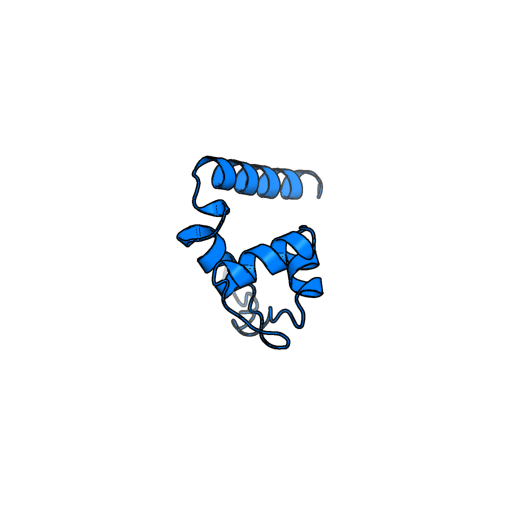Protein AF-A0A0J1B938-F1 (afdb_monomer)

Solvent-accessible surface area (backbone atoms only — not comparable to full-atom values): 5161 Å² total; per-residue (Å²): 135,89,81,84,83,86,72,82,77,75,62,94,74,80,55,67,28,51,38,61,63,46,46,11,60,75,68,75,48,54,50,70,55,45,53,53,38,48,79,73,66,45,64,58,48,82,69,51,25,41,55,66,57,37,53,55,40,29,52,72,75,36,82,41,48,44,72,72,47,48,54,55,52,53,51,56,56,54,53,64,67,64,78,78,115

Organism: Rhodopirellula islandica (NCBI:txid595434)

Nearest PDB structures (foldseek):
  4igl-assembly2_C  TM=4.865E-01  e=1.691E+00  Yersinia entomophaga
  8rea-assembly1_M  TM=3.133E-01  e=4.545E-01  Klebsiella oxytoca
  4igl-assembly1_A  TM=4.413E-01  e=1.942E+00  Yersinia entomophaga
  8red-assembly1_M  TM=4.438E-01  e=1.282E+00  Klebsiella oxytoca
  5kis-assembly1_A  TM=4.851E-01  e=3.151E+00  Yersinia entomophaga

Foldseek 3Di:
DDDDDPPPPPDQPPAFQQALVSVCVVVVHDSVVSVVCVVQPQDADHGGDGPVSNVVCCCPPNPVVDPVNVVVVVVVVVVVVVVVD

pLDDT: mean 74.27, std 17.32, range [43.22, 93.12]

Mean predicted aligned error: 12.08 Å

Radius of gyration: 15.91 Å; Cα contacts (8 Å, |Δi|>4): 69; chains: 1; bounding box: 28×38×48 Å

Structure (mmCIF, N/CA/C/O backbone):
data_AF-A0A0J1B938-F1
#
_entry.id   AF-A0A0J1B938-F1
#
loop_
_atom_site.group_PDB
_atom_site.id
_atom_site.type_symbol
_atom_site.label_atom_id
_atom_site.label_alt_id
_atom_site.label_comp_id
_atom_site.label_asym_id
_atom_site.label_entity_id
_atom_site.label_seq_id
_atom_site.pdbx_PDB_ins_code
_atom_site.Cartn_x
_atom_site.Cartn_y
_atom_site.Cartn_z
_atom_site.occupancy
_atom_site.B_iso_or_equiv
_atom_site.auth_seq_id
_atom_site.auth_comp_id
_atom_site.auth_asym_id
_atom_site.auth_atom_id
_atom_site.pdbx_PDB_model_num
ATOM 1 N N . MET A 1 1 ? -5.832 25.541 -39.172 1.00 50.06 1 MET A N 1
ATOM 2 C CA . MET A 1 1 ? -6.554 24.323 -38.733 1.00 50.06 1 MET A CA 1
ATOM 3 C C . MET A 1 1 ? -5.648 23.113 -38.939 1.00 50.06 1 MET A C 1
ATOM 5 O O . MET A 1 1 ? -4.892 23.148 -39.897 1.00 50.06 1 MET A O 1
ATOM 9 N N . ALA A 1 2 ? -5.793 22.083 -38.088 1.00 47.06 2 ALA A N 1
ATOM 10 C CA . ALA A 1 2 ? -5.066 20.793 -38.042 1.00 47.06 2 ALA A CA 1
ATOM 11 C C . ALA A 1 2 ? -3.662 20.838 -37.391 1.00 47.06 2 ALA A C 1
ATOM 13 O O . ALA A 1 2 ? -2.875 21.705 -37.725 1.00 47.06 2 ALA A O 1
ATOM 14 N N . ARG A 1 3 ? -3.265 19.954 -36.461 1.00 47.56 3 ARG A N 1
ATOM 15 C CA . ARG A 1 3 ? -3.918 18.802 -35.813 1.00 47.56 3 ARG A CA 1
ATOM 16 C C . ARG A 1 3 ? -3.254 18.554 -34.446 1.00 47.56 3 ARG A C 1
ATOM 18 O O . ARG A 1 3 ? -2.044 18.642 -34.301 1.00 47.56 3 ARG A O 1
ATOM 25 N N . LYS A 1 4 ? -4.114 18.244 -33.478 1.00 49.84 4 LYS A N 1
ATOM 26 C CA . LYS A 1 4 ? -3.857 17.654 -32.161 1.00 49.84 4 LYS A CA 1
ATOM 27 C C . LYS A 1 4 ? -3.003 16.375 -32.235 1.00 49.84 4 LYS A C 1
ATOM 29 O O . LYS A 1 4 ? -3.137 15.625 -33.195 1.00 49.84 4 LYS A O 1
ATOM 34 N N . GLN A 1 5 ? -2.370 16.090 -3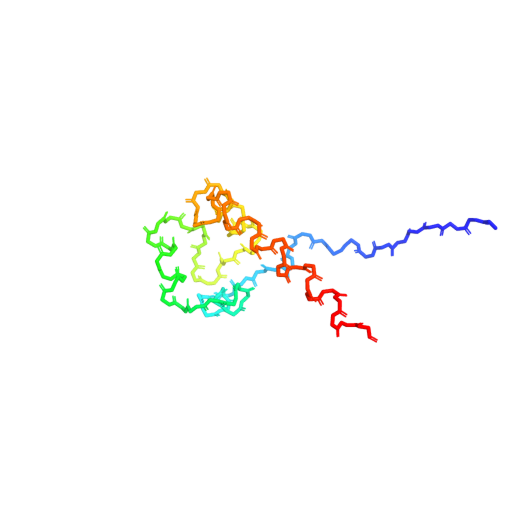1.093 1.00 51.72 5 GLN A N 1
ATOM 35 C CA . GLN A 1 5 ? -1.961 14.774 -30.582 1.00 51.72 5 GLN A CA 1
ATOM 36 C C . GLN A 1 5 ? -0.713 14.149 -31.206 1.00 51.72 5 GLN A C 1
ATOM 38 O O . GLN A 1 5 ? -0.801 13.429 -32.189 1.00 51.72 5 GLN A O 1
ATOM 43 N N . GLN A 1 6 ? 0.405 14.311 -30.506 1.00 47.66 6 GLN A N 1
ATOM 44 C CA . GLN A 1 6 ? 1.208 13.180 -30.042 1.00 47.66 6 GLN A CA 1
ATOM 45 C C . GLN A 1 6 ? 1.59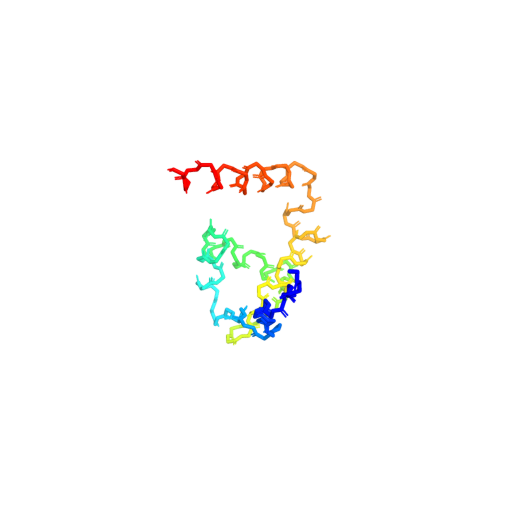3 13.500 -28.599 1.00 47.66 6 GLN A 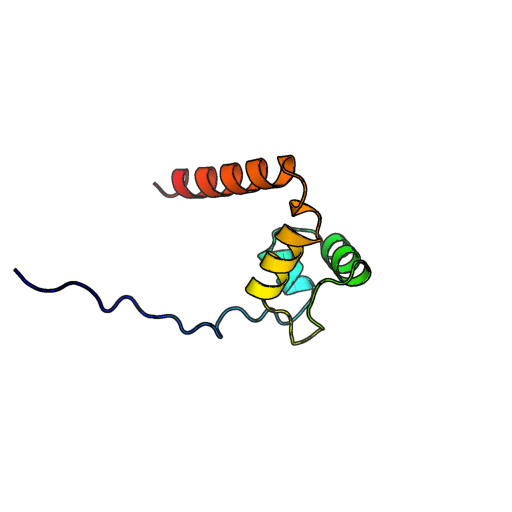C 1
ATOM 47 O O . GLN A 1 6 ? 2.651 14.022 -28.283 1.00 47.66 6 GLN A O 1
ATOM 52 N N . GLN A 1 7 ? 0.585 13.329 -27.750 1.00 43.22 7 GLN A N 1
ATOM 53 C CA . GLN A 1 7 ? 0.734 13.206 -26.316 1.00 43.22 7 GLN A CA 1
ATOM 54 C C . GLN A 1 7 ? 1.558 11.933 -26.139 1.00 43.22 7 GLN A C 1
ATOM 56 O O . GLN A 1 7 ? 1.103 10.879 -26.584 1.00 43.22 7 GLN A O 1
ATOM 61 N N . ASP A 1 8 ? 2.783 12.070 -25.633 1.00 47.62 8 ASP A N 1
ATOM 62 C CA . ASP A 1 8 ? 3.638 10.971 -25.197 1.00 47.62 8 ASP A CA 1
ATOM 63 C C . ASP A 1 8 ? 2.773 9.928 -24.493 1.00 47.62 8 ASP A C 1
ATOM 65 O O . ASP A 1 8 ? 2.313 10.113 -23.363 1.00 47.62 8 ASP A O 1
ATOM 69 N N . VAL A 1 9 ? 2.496 8.846 -25.212 1.00 46.09 9 VAL A N 1
ATOM 70 C CA . VAL A 1 9 ? 1.985 7.617 -24.635 1.00 46.09 9 VAL A CA 1
ATOM 71 C C . VAL A 1 9 ? 3.180 7.068 -23.871 1.00 46.09 9 VAL A C 1
ATOM 73 O O . VAL A 1 9 ? 3.956 6.290 -24.416 1.00 46.09 9 VAL A O 1
ATOM 76 N N . GLN A 1 10 ? 3.375 7.565 -22.643 1.00 45.06 10 GLN A N 1
ATOM 77 C CA . GLN A 1 10 ? 4.163 6.890 -21.620 1.00 45.06 10 GLN A CA 1
ATOM 78 C C . GLN A 1 10 ? 3.554 5.504 -21.489 1.00 45.06 10 GLN A C 1
ATOM 80 O O . GLN A 1 10 ? 2.483 5.315 -20.915 1.00 45.06 10 GLN A O 1
ATOM 85 N N . THR A 1 11 ? 4.190 4.568 -22.171 1.00 46.31 11 THR A N 1
ATOM 86 C CA . THR A 1 11 ? 3.888 3.154 -22.139 1.00 46.31 11 THR A CA 1
ATOM 87 C C . THR A 1 11 ? 3.869 2.683 -20.690 1.00 46.31 11 THR A C 1
ATOM 89 O O . THR A 1 11 ? 4.781 2.947 -19.919 1.00 46.31 11 THR A O 1
ATOM 92 N N . ASP A 1 12 ? 2.793 1.983 -20.355 1.00 46.50 12 ASP A N 1
ATOM 93 C CA . ASP A 1 12 ? 2.360 1.380 -19.088 1.00 46.50 12 ASP A CA 1
ATOM 94 C C . ASP A 1 12 ? 3.399 0.566 -18.256 1.00 46.50 12 ASP A C 1
ATOM 96 O O . ASP A 1 12 ? 3.025 -0.086 -17.281 1.00 46.50 12 ASP A O 1
ATOM 100 N N . GLU A 1 13 ? 4.700 0.594 -18.573 1.00 49.00 13 GLU A N 1
ATOM 101 C CA . GLU A 1 13 ? 5.790 -0.068 -17.827 1.00 49.00 13 GLU A CA 1
ATOM 102 C C . GLU A 1 13 ? 6.427 0.810 -16.718 1.00 49.00 13 GLU A C 1
ATOM 104 O O . GLU A 1 13 ? 7.178 0.307 -15.878 1.00 49.00 13 GLU A O 1
ATOM 109 N N . ASP A 1 14 ? 6.112 2.108 -16.656 1.00 55.97 14 ASP A N 1
ATOM 110 C CA . ASP A 1 14 ? 7.028 3.131 -16.115 1.00 55.97 14 ASP A CA 1
ATOM 111 C C . ASP A 1 14 ? 6.970 3.466 -14.605 1.00 55.97 14 ASP A C 1
ATOM 113 O O . ASP A 1 14 ? 7.714 4.327 -14.140 1.00 55.97 14 ASP A O 1
ATOM 117 N N . PHE A 1 15 ? 6.166 2.788 -13.776 1.00 72.44 15 PHE A N 1
ATOM 118 C CA . PHE A 1 15 ? 6.186 3.025 -12.312 1.00 72.44 15 PHE A CA 1
ATOM 119 C C . PHE A 1 15 ? 6.341 1.741 -11.494 1.00 72.44 15 PHE A C 1
ATOM 121 O O . PHE A 1 15 ? 5.504 1.361 -10.661 1.00 72.44 15 PHE A O 1
ATOM 128 N N . ARG A 1 16 ? 7.466 1.063 -11.734 1.00 83.00 16 ARG A N 1
ATOM 129 C CA . ARG A 1 16 ? 7.980 0.005 -10.863 1.00 83.00 16 ARG A CA 1
ATOM 130 C C . ARG A 1 16 ? 8.610 0.624 -9.616 1.00 83.00 16 ARG A C 1
ATOM 132 O O . ARG A 1 16 ? 9.536 1.424 -9.694 1.00 83.00 16 ARG A O 1
ATOM 139 N N . LEU A 1 17 ? 8.124 0.211 -8.455 1.00 85.31 17 LEU A N 1
ATOM 140 C CA . LEU A 1 17 ? 8.686 0.542 -7.154 1.00 85.31 17 LEU A CA 1
ATOM 141 C C . LEU A 1 17 ? 9.621 -0.608 -6.752 1.00 85.31 17 LEU A C 1
ATOM 143 O O . LEU A 1 17 ? 9.242 -1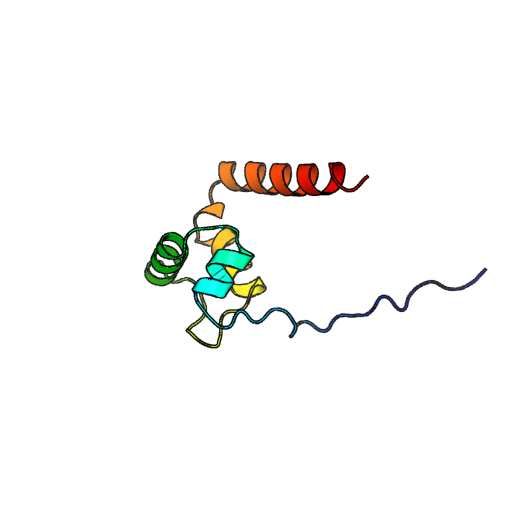.781 -6.774 1.00 85.31 17 LEU A O 1
ATOM 147 N N . GLY A 1 18 ? 10.877 -0.285 -6.454 1.00 83.38 18 GLY A N 1
ATOM 148 C CA . GLY A 1 18 ? 11.904 -1.294 -6.195 1.00 83.38 18 GLY A CA 1
ATOM 149 C C . GLY A 1 18 ? 11.750 -1.939 -4.824 1.00 83.38 18 GLY A C 1
ATOM 150 O O . GLY A 1 18 ? 11.884 -3.147 -4.680 1.00 83.38 18 GLY A O 1
ATOM 151 N N . THR A 1 19 ? 11.439 -1.151 -3.802 1.00 91.44 19 THR A N 1
ATOM 152 C CA . THR A 1 19 ? 11.435 -1.607 -2.409 1.00 91.44 19 THR A CA 1
ATOM 153 C C . THR A 1 19 ? 10.181 -1.159 -1.666 1.00 91.44 19 THR A C 1
ATOM 155 O O . THR A 1 19 ? 9.480 -0.239 -2.084 1.00 91.44 19 THR A O 1
ATOM 158 N N . GLN A 1 20 ? 9.930 -1.743 -0.490 1.00 92.12 20 GLN A N 1
ATOM 159 C CA . GLN A 1 20 ? 8.885 -1.251 0.419 1.00 92.12 20 GLN A CA 1
ATOM 160 C C . GLN A 1 20 ? 9.091 0.215 0.819 1.00 92.12 20 GLN A C 1
ATOM 162 O O . GLN A 1 20 ? 8.120 0.915 1.090 1.00 92.12 20 GLN A O 1
ATOM 167 N N . ALA A 1 21 ? 10.344 0.684 0.872 1.00 91.69 21 ALA A N 1
ATOM 168 C CA . ALA A 1 21 ? 10.652 2.081 1.162 1.00 91.69 21 ALA A CA 1
ATOM 169 C C . ALA A 1 21 ? 10.231 3.000 0.004 1.00 91.69 21 ALA A C 1
ATOM 171 O O . ALA A 1 21 ? 9.705 4.084 0.250 1.00 91.69 21 ALA A O 1
ATOM 172 N N . ASP A 1 22 ? 10.386 2.545 -1.241 1.00 90.25 22 ASP A N 1
ATOM 173 C CA . ASP A 1 22 ? 9.907 3.276 -2.418 1.00 90.25 22 ASP A CA 1
ATOM 174 C C . ASP A 1 22 ? 8.381 3.317 -2.458 1.00 90.25 22 ASP A C 1
ATOM 176 O O . ASP A 1 22 ? 7.806 4.361 -2.749 1.00 90.25 22 ASP A O 1
ATOM 180 N N . VAL A 1 23 ? 7.715 2.220 -2.080 1.00 91.38 23 VAL A N 1
ATOM 181 C CA . VAL A 1 23 ? 6.256 2.195 -1.893 1.00 91.38 23 VAL A CA 1
ATOM 182 C C . VAL A 1 23 ? 5.829 3.183 -0.810 1.00 91.38 23 VAL A C 1
ATOM 184 O O . VAL A 1 23 ? 4.951 4.007 -1.044 1.00 91.38 23 VAL A O 1
ATOM 187 N N . ALA A 1 24 ? 6.479 3.167 0.351 1.00 93.12 24 ALA A N 1
ATOM 188 C CA . ALA A 1 24 ? 6.173 4.084 1.445 1.00 93.12 24 ALA A CA 1
ATOM 189 C C . ALA A 1 24 ? 6.294 5.552 1.000 1.00 93.12 24 ALA A C 1
ATOM 191 O O . ALA A 1 24 ? 5.395 6.356 1.243 1.00 93.12 24 ALA A O 1
ATOM 192 N N . ARG A 1 25 ? 7.359 5.878 0.256 1.00 89.00 25 ARG A N 1
ATOM 193 C CA . ARG A 1 25 ? 7.572 7.210 -0.320 1.00 89.00 25 ARG A CA 1
ATOM 194 C C . ARG A 1 25 ? 6.514 7.567 -1.367 1.00 89.00 25 ARG A C 1
ATOM 196 O O . ARG A 1 25 ? 5.972 8.664 -1.310 1.00 89.00 25 ARG A O 1
ATOM 203 N N . ALA A 1 26 ? 6.203 6.658 -2.290 1.00 88.19 26 ALA A N 1
ATOM 204 C CA . ALA A 1 26 ? 5.252 6.896 -3.378 1.00 88.19 26 ALA A CA 1
ATOM 205 C C . ALA A 1 26 ? 3.813 7.116 -2.885 1.00 88.19 26 ALA A C 1
ATOM 207 O O . ALA A 1 26 ? 3.056 7.859 -3.505 1.00 88.19 26 ALA A O 1
ATOM 208 N N . PHE A 1 27 ? 3.441 6.480 -1.774 1.00 87.31 27 PHE A N 1
ATOM 209 C CA . PHE A 1 27 ? 2.113 6.604 -1.172 1.00 87.31 27 PHE A CA 1
ATOM 210 C C . PHE A 1 27 ? 2.074 7.559 0.032 1.00 87.31 27 PHE A C 1
ATOM 212 O O . PHE A 1 27 ? 1.017 7.706 0.640 1.00 87.31 27 PHE A O 1
ATOM 219 N N . GLU A 1 28 ? 3.189 8.226 0.357 1.00 88.06 28 GLU A N 1
ATOM 220 C CA . GLU A 1 28 ? 3.325 9.155 1.493 1.00 88.06 28 GLU A CA 1
ATOM 221 C C . GLU A 1 28 ? 2.877 8.540 2.833 1.00 88.06 28 GLU A C 1
ATOM 223 O O . GLU A 1 28 ? 2.173 9.166 3.626 1.00 88.06 28 GLU A O 1
ATOM 228 N N . VAL A 1 29 ? 3.276 7.292 3.078 1.00 88.81 29 VAL A N 1
ATOM 229 C CA . VAL A 1 29 ? 2.973 6.544 4.306 1.00 88.81 29 VAL A CA 1
ATOM 230 C C . VAL A 1 29 ? 4.251 6.037 4.962 1.00 88.81 29 VAL A C 1
ATOM 232 O O . VAL A 1 29 ? 5.320 5.998 4.358 1.00 88.81 29 VAL A O 1
ATOM 235 N N . GLU A 1 30 ? 4.150 5.592 6.210 1.00 92.69 30 GLU A N 1
ATOM 236 C CA . GLU A 1 30 ? 5.267 4.926 6.872 1.00 92.69 30 GLU A CA 1
ATOM 237 C C . GLU A 1 30 ? 5.533 3.529 6.291 1.00 92.69 30 GLU A C 1
ATOM 239 O O . GLU A 1 30 ? 4.621 2.806 5.880 1.00 92.69 30 GLU A O 1
ATOM 244 N N . ARG A 1 31 ? 6.790 3.075 6.354 1.00 91.75 31 ARG A N 1
ATOM 245 C CA . ARG A 1 31 ? 7.167 1.710 5.944 1.00 91.75 31 ARG A CA 1
ATOM 246 C C . ARG A 1 31 ? 6.428 0.626 6.746 1.00 91.75 31 ARG A C 1
ATOM 248 O O . ARG A 1 31 ? 6.106 -0.423 6.196 1.00 91.75 31 ARG A O 1
ATOM 255 N N . SER A 1 32 ? 6.120 0.889 8.016 1.00 92.81 32 SER A N 1
ATOM 256 C CA . SER A 1 32 ? 5.280 0.041 8.883 1.00 92.81 32 SER A CA 1
ATOM 257 C C . SER A 1 32 ? 3.878 -0.188 8.292 1.00 92.81 32 SER A C 1
ATOM 259 O O . SER A 1 32 ? 3.333 -1.295 8.351 1.00 92.81 32 SER A O 1
ATOM 261 N N . THR A 1 33 ? 3.315 0.838 7.650 1.00 91.50 33 THR A N 1
ATOM 262 C CA . THR A 1 33 ? 2.015 0.776 6.973 1.00 91.50 33 THR A CA 1
ATOM 263 C C . THR A 1 33 ? 2.091 -0.126 5.744 1.00 91.50 33 THR A C 1
ATOM 265 O O . THR A 1 33 ? 1.241 -0.998 5.573 1.00 91.50 33 THR A O 1
ATOM 268 N N . VAL A 1 34 ? 3.153 -0.001 4.940 1.00 91.75 34 VAL A N 1
ATOM 269 C CA . VAL A 1 34 ? 3.395 -0.888 3.788 1.00 91.75 34 VAL A CA 1
ATOM 270 C C . VAL A 1 34 ? 3.584 -2.339 4.234 1.00 91.75 34 VAL A C 1
ATOM 272 O O . VAL A 1 34 ? 3.003 -3.244 3.639 1.00 91.75 34 VAL A O 1
ATOM 275 N N . HIS A 1 35 ? 4.321 -2.577 5.321 1.00 91.94 35 HIS A N 1
ATOM 276 C CA . HIS A 1 35 ? 4.459 -3.917 5.896 1.00 91.94 35 HIS A CA 1
ATOM 277 C C . HIS A 1 35 ? 3.096 -4.513 6.281 1.00 91.94 35 HIS A C 1
ATOM 279 O O . HIS A 1 35 ? 2.796 -5.663 5.961 1.00 91.94 35 HIS A O 1
ATOM 285 N N . THR A 1 36 ? 2.228 -3.700 6.887 1.00 92.44 36 THR A N 1
ATOM 286 C CA . THR A 1 36 ? 0.851 -4.096 7.213 1.00 92.44 36 THR A CA 1
ATOM 287 C C . THR A 1 36 ? 0.038 -4.416 5.955 1.00 92.44 36 THR A C 1
ATOM 289 O O . THR A 1 36 ? -0.771 -5.343 5.961 1.00 92.44 36 THR A O 1
ATOM 292 N N . TRP A 1 37 ? 0.230 -3.678 4.858 1.00 92.56 37 TRP A N 1
ATOM 293 C CA . TRP A 1 37 ? -0.427 -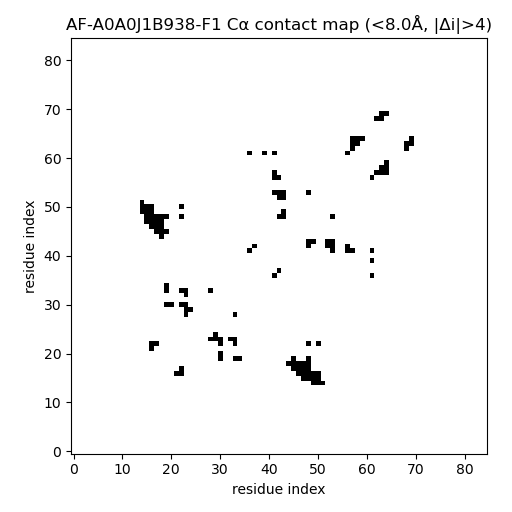3.971 3.580 1.00 92.56 37 TRP A CA 1
ATOM 294 C C . TRP A 1 37 ? 0.025 -5.312 3.002 1.00 92.56 37 TRP A C 1
ATOM 296 O O . TRP A 1 37 ? -0.817 -6.103 2.584 1.00 92.56 37 TRP A O 1
ATOM 306 N N . ILE A 1 38 ? 1.325 -5.611 3.054 1.00 91.88 38 ILE A N 1
ATOM 307 C CA . ILE A 1 38 ? 1.885 -6.899 2.617 1.00 91.88 38 ILE A CA 1
ATOM 308 C C . ILE A 1 38 ? 1.277 -8.053 3.415 1.00 91.88 38 ILE A C 1
ATOM 310 O O . ILE A 1 38 ? 0.794 -9.015 2.822 1.00 91.88 38 ILE A O 1
ATOM 314 N N . GLN A 1 39 ? 1.200 -7.932 4.744 1.00 91.31 39 GLN A N 1
ATOM 315 C CA . GLN A 1 39 ? 0.552 -8.938 5.598 1.00 91.31 39 GLN A CA 1
ATOM 316 C C . GLN A 1 39 ? -0.934 -9.149 5.263 1.00 91.31 39 GLN A C 1
ATOM 318 O O . GLN A 1 39 ? -1.475 -10.227 5.494 1.00 91.31 39 GLN A O 1
ATOM 323 N N . LYS A 1 40 ? -1.596 -8.136 4.693 1.00 89.00 40 LYS A N 1
ATOM 324 C CA . LYS A 1 40 ? -2.990 -8.192 4.228 1.00 89.00 40 LYS A CA 1
ATOM 325 C C . LYS A 1 40 ? -3.132 -8.643 2.767 1.00 89.00 40 LYS A C 1
ATOM 327 O O . LYS A 1 40 ? -4.240 -8.618 2.235 1.00 89.00 40 LYS A O 1
ATOM 332 N N . GLY A 1 41 ? -2.041 -9.053 2.121 1.00 90.44 41 GLY A N 1
ATOM 333 C CA . GLY A 1 41 ? -2.046 -9.564 0.751 1.00 90.44 41 GLY A CA 1
ATOM 334 C C . GLY A 1 41 ? -1.919 -8.490 -0.329 1.00 90.44 41 GLY A C 1
ATOM 335 O O . GLY A 1 41 ? -2.448 -8.675 -1.425 1.00 90.44 41 GLY A O 1
ATOM 336 N N . M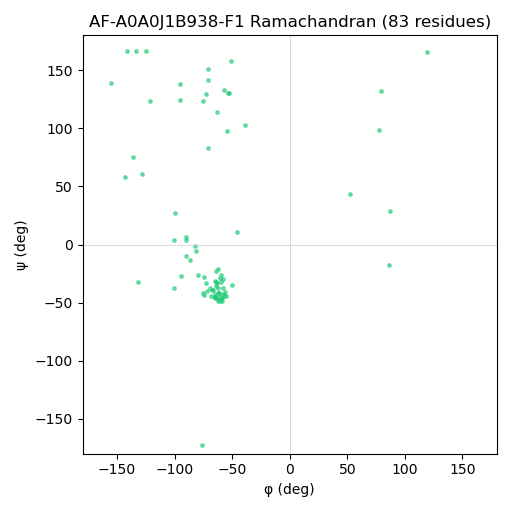ET A 1 42 ? -1.256 -7.364 -0.042 1.00 92.62 42 MET A N 1
ATOM 337 C CA . MET A 1 42 ? -0.883 -6.393 -1.075 1.00 92.62 42 MET A CA 1
ATOM 338 C C . MET A 1 42 ? -0.025 -7.066 -2.160 1.00 92.62 42 MET A C 1
ATOM 340 O O . MET A 1 42 ? 0.930 -7.766 -1.823 1.00 92.62 42 MET A O 1
ATOM 344 N N . PRO A 1 43 ? -0.324 -6.847 -3.453 1.00 89.44 43 PRO A N 1
ATOM 345 C CA . PRO A 1 43 ? 0.432 -7.443 -4.543 1.00 89.44 43 PRO A CA 1
ATOM 346 C C . PRO A 1 43 ? 1.824 -6.817 -4.679 1.00 89.44 43 PRO A C 1
ATOM 348 O O . PRO A 1 43 ? 1.993 -5.599 -4.595 1.00 89.44 43 PRO A O 1
ATOM 351 N N . GLY A 1 44 ? 2.801 -7.668 -4.978 1.00 88.19 44 GLY A N 1
ATOM 352 C CA . GLY A 1 44 ? 4.192 -7.293 -5.206 1.00 88.19 44 GLY A CA 1
ATOM 353 C C . GLY A 1 44 ? 5.141 -7.958 -4.215 1.00 88.19 44 GLY A C 1
ATOM 354 O O . GLY A 1 44 ? 4.734 -8.519 -3.201 1.00 88.19 44 GLY A O 1
ATOM 355 N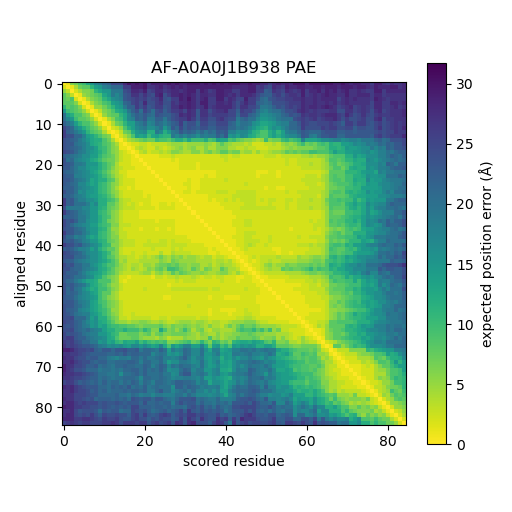 N . THR A 1 45 ? 6.423 -7.908 -4.543 1.00 86.38 45 THR A N 1
ATOM 356 C CA . THR A 1 45 ? 7.521 -8.389 -3.700 1.00 86.38 45 THR A CA 1
ATOM 357 C C . THR A 1 45 ? 8.689 -7.426 -3.835 1.00 86.38 45 THR A C 1
ATOM 359 O O . THR A 1 45 ? 8.701 -6.599 -4.747 1.00 86.38 45 THR A O 1
ATOM 362 N N . ASP A 1 46 ? 9.684 -7.527 -2.959 1.00 82.75 46 ASP A N 1
ATOM 363 C CA . ASP A 1 46 ? 10.910 -6.744 -3.086 1.00 82.75 46 ASP A CA 1
ATOM 364 C C . ASP A 1 46 ? 11.537 -6.945 -4.473 1.00 82.75 46 ASP A C 1
ATOM 366 O O . ASP A 1 46 ? 11.658 -8.057 -4.986 1.00 82.75 46 ASP A O 1
ATOM 370 N N . GLY A 1 47 ? 11.864 -5.827 -5.112 1.00 80.31 47 GLY A N 1
ATOM 371 C CA . GLY A 1 47 ? 12.281 -5.733 -6.501 1.00 80.31 47 GLY A CA 1
ATOM 372 C C . GLY A 1 47 ? 11.129 -5.614 -7.499 1.00 80.31 47 GLY A C 1
ATOM 373 O O . GLY A 1 47 ? 11.387 -5.192 -8.616 1.00 80.31 47 GLY A O 1
ATOM 374 N N . ALA A 1 48 ? 9.882 -5.942 -7.162 1.00 86.69 48 ALA A N 1
ATOM 375 C CA . ALA A 1 48 ? 8.757 -6.017 -8.099 1.00 86.69 48 ALA A CA 1
ATOM 376 C C . ALA A 1 48 ? 7.434 -5.526 -7.480 1.00 86.69 48 ALA A C 1
ATOM 378 O O . ALA A 1 48 ? 6.437 -6.253 -7.435 1.00 86.69 48 ALA A O 1
ATOM 379 N N . TYR A 1 49 ? 7.413 -4.277 -7.014 1.00 89.38 49 TYR A N 1
ATOM 380 C CA . TYR A 1 49 ? 6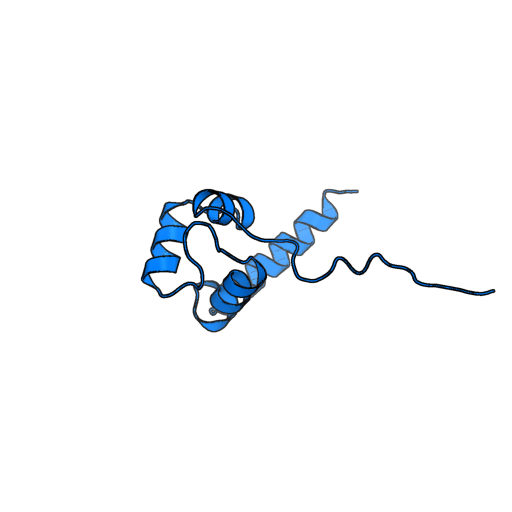.172 -3.579 -6.690 1.00 89.38 49 TYR A CA 1
ATOM 381 C C . TYR A 1 49 ? 5.732 -2.732 -7.883 1.00 89.38 49 TYR A C 1
ATOM 383 O O . TYR A 1 49 ? 6.543 -2.065 -8.518 1.00 89.38 49 TYR A O 1
ATOM 391 N N . PHE A 1 50 ? 4.436 -2.728 -8.182 1.00 89.44 50 PHE A N 1
ATOM 392 C CA . PHE A 1 50 ? 3.880 -1.946 -9.285 1.00 89.44 50 PHE A CA 1
ATOM 393 C C . PHE A 1 50 ? 2.827 -0.990 -8.747 1.00 89.44 50 PHE A C 1
ATOM 395 O O . PHE A 1 50 ? 1.861 -1.423 -8.111 1.00 89.44 50 PHE A O 1
ATOM 402 N N . TYR A 1 51 ? 3.007 0.306 -9.006 1.00 86.62 51 TYR A N 1
ATOM 403 C CA . TYR A 1 51 ? 2.149 1.352 -8.447 1.00 86.62 51 TYR A CA 1
ATOM 404 C C . TYR A 1 51 ? 0.662 1.122 -8.765 1.00 86.62 51 TYR A C 1
ATOM 406 O O . TYR A 1 51 ? -0.189 1.202 -7.877 1.00 86.62 51 TYR A O 1
ATOM 414 N N . HIS A 1 52 ? 0.338 0.766 -10.011 1.00 86.81 52 HIS A N 1
ATOM 415 C CA . HIS A 1 52 ? -1.040 0.523 -10.444 1.00 86.81 52 HIS A CA 1
ATOM 416 C C . HIS A 1 52 ? -1.664 -0.711 -9.766 1.00 86.81 52 HIS A C 1
ATOM 418 O O . HIS A 1 52 ? -2.825 -0.664 -9.354 1.00 86.81 52 HIS A O 1
ATOM 424 N N . HIS A 1 53 ? -0.901 -1.796 -9.573 1.00 90.06 53 HIS A N 1
ATOM 425 C CA . HIS A 1 53 ? -1.373 -2.988 -8.860 1.00 90.06 53 HIS A CA 1
ATOM 426 C C . HIS A 1 53 ? -1.668 -2.686 -7.391 1.00 90.06 53 HIS A C 1
ATOM 428 O O . HIS A 1 53 ? -2.725 -3.069 -6.886 1.00 90.06 53 HIS A O 1
ATOM 434 N N . ILE A 1 54 ? -0.770 -1.957 -6.724 1.00 90.44 54 ILE A N 1
ATOM 435 C CA . ILE A 1 54 ? -0.950 -1.547 -5.328 1.00 90.44 54 ILE A CA 1
ATOM 436 C C . ILE A 1 54 ? -2.165 -0.626 -5.210 1.00 90.44 54 ILE A C 1
ATOM 438 O O . ILE A 1 54 ? -3.031 -0.869 -4.377 1.00 90.44 54 ILE A O 1
ATOM 442 N N . THR A 1 55 ? -2.298 0.366 -6.092 1.00 89.19 55 THR A N 1
ATOM 443 C CA . THR A 1 55 ? -3.443 1.291 -6.108 1.00 89.19 55 THR A CA 1
ATOM 444 C C . THR A 1 55 ? -4.767 0.550 -6.297 1.00 89.19 55 THR A C 1
ATOM 446 O O . THR A 1 55 ? -5.725 0.769 -5.553 1.00 89.19 55 THR A O 1
ATOM 449 N N . ARG A 1 56 ? -4.827 -0.393 -7.247 1.00 87.75 56 ARG A N 1
ATOM 450 C CA . ARG A 1 56 ? -6.016 -1.226 -7.475 1.00 87.75 56 ARG A CA 1
ATOM 451 C C . ARG A 1 56 ? -6.358 -2.075 -6.252 1.00 87.75 56 ARG A C 1
ATOM 453 O O . ARG A 1 56 ? -7.533 -2.198 -5.900 1.00 87.75 56 ARG A O 1
ATOM 460 N N . TRP A 1 57 ? -5.354 -2.650 -5.593 1.00 91.38 57 TRP A N 1
ATOM 461 C CA . TRP A 1 57 ? -5.547 -3.409 -4.359 1.00 91.38 57 TRP A CA 1
ATOM 462 C C . TRP A 1 57 ? -6.048 -2.519 -3.214 1.00 91.38 57 TRP A C 1
ATOM 464 O O . TRP A 1 57 ? -7.024 -2.874 -2.553 1.00 91.38 57 TRP A O 1
ATOM 474 N N . LEU A 1 58 ? -5.461 -1.332 -3.028 1.00 89.25 58 LEU A N 1
ATOM 475 C CA . LEU A 1 58 ? -5.861 -0.372 -1.995 1.00 89.25 58 LEU A CA 1
ATOM 476 C C . LEU A 1 58 ? -7.342 0.012 -2.106 1.00 89.25 58 LEU A C 1
ATOM 478 O O . LEU A 1 58 ? -8.029 0.074 -1.088 1.00 89.25 58 LEU A O 1
ATOM 482 N N . LEU A 1 59 ? -7.834 0.212 -3.332 1.00 85.06 59 LEU A N 1
ATOM 483 C CA . LEU A 1 59 ? -9.227 0.573 -3.620 1.00 85.06 59 LEU A CA 1
ATOM 484 C C . LEU A 1 59 ? -10.225 -0.586 -3.463 1.00 85.06 59 LEU A C 1
ATOM 486 O O . LEU A 1 59 ? -11.403 -0.347 -3.210 1.00 85.06 59 LEU A O 1
ATOM 490 N N . SER A 1 60 ? -9.790 -1.834 -3.651 1.00 82.81 60 SER A N 1
ATOM 491 C CA . SER A 1 60 ? -10.686 -3.004 -3.689 1.00 82.81 60 SER A CA 1
ATOM 492 C C . SER A 1 60 ? -10.718 -3.796 -2.381 1.00 82.81 60 SER A C 1
ATOM 494 O O . SER A 1 60 ? -11.771 -4.299 -1.979 1.00 82.81 60 SER A O 1
ATOM 496 N N . VAL A 1 61 ? -9.568 -3.909 -1.718 1.00 79.56 61 VAL A N 1
ATOM 497 C CA . VAL A 1 61 ? -9.348 -4.772 -0.547 1.00 79.56 61 VAL A CA 1
ATOM 498 C C . VAL A 1 61 ? -8.657 -4.013 0.586 1.00 79.56 61 VAL A C 1
ATOM 500 O O . VAL A 1 61 ? -8.912 -4.293 1.756 1.00 79.56 61 VAL A O 1
ATOM 503 N N . GLY A 1 62 ? -7.802 -3.049 0.250 1.00 79.88 62 GLY A N 1
ATOM 504 C CA . GLY A 1 62 ? -7.031 -2.281 1.217 1.00 79.88 62 GLY A CA 1
ATOM 505 C C . GLY A 1 62 ? -7.830 -1.203 1.968 1.00 79.88 62 GLY A C 1
ATOM 506 O O . GLY A 1 62 ? -9.056 -1.113 1.871 1.00 79.88 62 GLY A O 1
ATOM 507 N N . PRO A 1 63 ? -7.138 -0.359 2.754 1.00 76.06 63 PRO A N 1
ATOM 508 C CA . PRO A 1 63 ? -7.761 0.628 3.641 1.00 76.06 63 PRO A CA 1
ATOM 509 C C . PRO A 1 63 ? -8.605 1.688 2.914 1.00 76.06 63 PRO A C 1
ATOM 511 O O . PRO A 1 63 ? -9.495 2.282 3.524 1.00 76.06 63 PRO A O 1
ATOM 514 N N . TRP A 1 64 ? -8.381 1.904 1.614 1.00 77.25 64 TRP A N 1
ATOM 515 C CA . TRP A 1 64 ? -9.136 2.876 0.817 1.00 77.25 64 TRP A CA 1
ATOM 516 C C . TRP A 1 64 ? -10.482 2.349 0.314 1.00 77.25 64 TRP A C 1
ATOM 518 O O . TRP A 1 64 ? -11.231 3.094 -0.312 1.00 77.25 64 TRP A O 1
ATOM 528 N N . LYS A 1 65 ? -10.817 1.086 0.608 1.00 72.56 65 LYS A N 1
ATOM 529 C CA . LYS A 1 65 ? -12.136 0.512 0.317 1.00 72.56 65 LYS A CA 1
ATOM 530 C C . LYS A 1 65 ? -13.270 1.250 1.041 1.00 72.56 65 LYS A C 1
ATOM 532 O O . LYS A 1 65 ? -14.398 1.263 0.557 1.00 72.56 65 LYS A O 1
ATOM 537 N N . SER A 1 66 ? -12.994 1.840 2.205 1.00 66.56 66 SER A N 1
ATOM 538 C CA . SER A 1 66 ? -13.996 2.619 2.937 1.00 66.56 66 SER A CA 1
ATOM 539 C C . SER A 1 66 ? -14.271 3.955 2.235 1.00 66.56 66 SER A C 1
ATOM 541 O O . SER A 1 66 ? -13.344 4.696 1.914 1.00 66.56 66 SER A O 1
ATOM 543 N N . GLU A 1 67 ? -15.550 4.264 2.010 1.00 58.31 67 GLU A N 1
ATOM 544 C CA . GLU A 1 67 ? -16.036 5.459 1.293 1.00 58.31 67 GLU A CA 1
ATOM 545 C C . GLU A 1 67 ? -15.403 6.763 1.820 1.00 58.31 67 GLU A C 1
ATOM 547 O O . GLU A 1 67 ? -14.994 7.622 1.042 1.00 58.31 67 GLU A O 1
ATOM 552 N N . ARG A 1 68 ? -15.147 6.824 3.135 1.00 58.81 68 ARG A N 1
ATOM 553 C CA . ARG A 1 68 ? -14.477 7.944 3.817 1.00 58.81 68 ARG A CA 1
ATOM 554 C C . ARG A 1 68 ? -13.028 8.201 3.392 1.00 58.81 68 ARG A C 1
ATOM 556 O O . ARG A 1 68 ? -12.591 9.345 3.398 1.00 58.81 68 ARG A O 1
ATOM 563 N N . TYR A 1 69 ? -12.257 7.171 3.037 1.00 60.28 69 TYR A N 1
ATOM 564 C CA . TYR A 1 69 ? -10.865 7.368 2.600 1.00 60.28 69 TYR A CA 1
ATOM 565 C C . TYR A 1 69 ? -10.774 7.836 1.144 1.00 60.28 69 TYR A C 1
ATOM 567 O O . TYR A 1 69 ? -9.811 8.499 0.761 1.00 60.28 69 TYR A O 1
ATOM 575 N N . ARG A 1 70 ? -11.787 7.505 0.336 1.00 61.03 70 ARG A N 1
ATOM 576 C CA . ARG A 1 70 ? -11.907 7.951 -1.054 1.00 61.03 70 ARG A CA 1
ATOM 577 C C . ARG A 1 70 ? -12.084 9.466 -1.134 1.00 61.03 70 ARG A C 1
ATOM 579 O O . ARG A 1 70 ? -11.394 10.105 -1.921 1.00 61.03 70 ARG A O 1
ATOM 586 N N . GLU A 1 71 ? -12.945 10.023 -0.286 1.00 62.97 71 GLU A N 1
ATOM 587 C CA . GLU A 1 71 ? -13.174 11.471 -0.186 1.00 62.97 71 GLU A CA 1
ATOM 588 C C . GLU A 1 71 ? -11.891 12.219 0.205 1.00 62.97 71 GLU A C 1
ATOM 590 O O . GLU A 1 71 ? -11.517 13.173 -0.472 1.00 62.97 71 GLU A O 1
ATOM 595 N N . ALA A 1 72 ? -11.141 11.715 1.191 1.00 63.53 72 ALA A N 1
ATOM 596 C CA . ALA A 1 72 ? -9.881 12.323 1.628 1.00 63.53 72 ALA A CA 1
ATOM 597 C C . ALA A 1 72 ? -8.781 12.319 0.544 1.00 63.53 72 ALA A C 1
ATOM 599 O O . ALA A 1 72 ? -7.990 13.257 0.448 1.00 63.53 72 ALA A O 1
ATOM 600 N N . LEU A 1 73 ? -8.710 11.275 -0.293 1.00 64.06 73 LEU A N 1
ATOM 601 C CA . LEU A 1 73 ? -7.763 11.219 -1.417 1.00 64.06 73 LEU A CA 1
ATOM 602 C C . LEU A 1 73 ? -8.150 12.173 -2.546 1.00 64.06 73 LEU A C 1
ATOM 604 O O . LEU A 1 73 ? -7.272 12.819 -3.121 1.00 64.06 73 LEU A O 1
ATOM 608 N N . ILE A 1 74 ? -9.447 12.272 -2.848 1.00 65.19 74 ILE A N 1
ATOM 609 C CA . ILE A 1 74 ? -9.970 13.218 -3.836 1.00 65.19 74 ILE A CA 1
ATOM 610 C C . ILE A 1 74 ? -9.675 14.645 -3.370 1.00 65.19 74 ILE A C 1
ATOM 612 O O . ILE A 1 74 ? -9.079 15.415 -4.120 1.00 65.19 74 ILE A O 1
ATOM 616 N N . GLU A 1 75 ? -9.972 14.967 -2.113 1.00 62.16 75 GLU A N 1
ATOM 617 C CA . GLU A 1 75 ? -9.693 16.274 -1.519 1.00 62.16 75 GLU A CA 1
ATOM 618 C C . GLU A 1 75 ? -8.194 16.613 -1.568 1.00 62.16 75 GLU A C 1
ATOM 620 O O . GLU A 1 75 ? -7.811 17.653 -2.106 1.00 62.16 75 GLU A O 1
ATOM 625 N N . LYS A 1 76 ? -7.318 15.686 -1.152 1.00 61.09 76 LYS A N 1
ATOM 626 C CA . LYS A 1 76 ? -5.858 15.883 -1.192 1.00 61.09 76 LYS A CA 1
ATOM 627 C C . LYS A 1 76 ? -5.312 16.043 -2.618 1.00 61.09 76 LYS A C 1
ATOM 629 O O . LYS A 1 76 ? -4.329 16.757 -2.817 1.00 61.09 76 LYS A O 1
ATOM 634 N N . SER A 1 77 ? -5.921 15.394 -3.615 1.00 60.50 77 SER A N 1
ATOM 635 C CA . SER A 1 77 ? -5.532 15.542 -5.027 1.00 60.50 77 SER A CA 1
ATOM 636 C C . SER A 1 77 ? -5.942 16.896 -5.618 1.00 60.50 77 SER A C 1
ATOM 638 O O . SER A 1 77 ? -5.204 17.463 -6.422 1.00 60.50 77 SER A O 1
ATOM 640 N N . ILE A 1 78 ? -7.070 17.453 -5.166 1.00 60.12 78 ILE A N 1
ATOM 641 C CA . ILE A 1 78 ? -7.571 18.763 -5.592 1.00 60.12 78 ILE A CA 1
ATOM 642 C C . ILE A 1 78 ? -6.738 19.886 -4.960 1.00 60.12 78 ILE A C 1
ATOM 644 O O . ILE A 1 78 ? -6.331 20.809 -5.666 1.00 60.12 78 ILE A O 1
ATOM 648 N N . SER A 1 79 ? -6.403 19.786 -3.668 1.00 58.88 79 SER A N 1
ATOM 649 C CA . SER A 1 79 ? -5.574 20.783 -2.971 1.00 58.88 79 SER A CA 1
ATOM 650 C C . SER A 1 79 ? -4.176 20.915 -3.583 1.00 58.88 79 SER A C 1
ATOM 652 O O . SER A 1 79 ? -3.712 22.027 -3.824 1.00 58.88 79 SER A O 1
ATOM 654 N N . ARG A 1 80 ? -3.544 19.791 -3.949 1.00 54.69 80 ARG A N 1
ATOM 655 C CA . ARG A 1 80 ? -2.208 19.782 -4.572 1.00 54.69 80 ARG A CA 1
ATOM 656 C C . ARG A 1 80 ? -2.178 20.463 -5.950 1.00 54.69 80 ARG A C 1
ATOM 658 O O . ARG A 1 80 ? -1.128 20.915 -6.390 1.00 54.69 80 ARG A O 1
ATOM 665 N N . SER A 1 81 ? -3.328 20.555 -6.622 1.00 52.25 81 SER A N 1
ATOM 666 C CA . SER A 1 81 ? -3.468 21.226 -7.919 1.00 52.25 81 SER A CA 1
ATOM 667 C C . SER A 1 81 ? -3.723 22.737 -7.803 1.00 52.25 81 SER A C 1
ATOM 669 O O . SER A 1 81 ? -3.624 23.443 -8.806 1.00 52.25 81 SER A O 1
ATOM 671 N N . LEU A 1 82 ? -4.053 23.234 -6.606 1.00 53.91 82 LEU A N 1
ATOM 672 C CA . LEU A 1 82 ? -4.329 24.649 -6.325 1.00 53.91 82 LEU A CA 1
ATOM 673 C C . LEU A 1 82 ? -3.096 25.413 -5.825 1.00 53.91 82 LEU A C 1
ATOM 675 O O . LEU A 1 82 ? -2.995 26.606 -6.081 1.00 53.91 82 LEU A O 1
ATOM 679 N N . GLU A 1 83 ? -2.143 24.736 -5.183 1.00 53.66 83 GLU A N 1
ATOM 680 C CA . GLU A 1 83 ? -0.891 25.339 -4.688 1.00 53.66 83 GLU A CA 1
ATOM 681 C C . GLU A 1 83 ? 0.195 25.502 -5.771 1.00 53.66 83 GLU A C 1
ATOM 683 O O . GLU A 1 83 ? 1.248 26.078 -5.517 1.00 53.66 83 GLU A O 1
ATOM 688 N N . SER A 1 84 ? -0.044 25.003 -6.989 1.00 49.53 84 SER A N 1
ATOM 689 C CA . SER A 1 84 ? 0.886 25.098 -8.128 1.00 49.53 84 SER A CA 1
ATOM 690 C C . SER A 1 84 ? 0.523 26.228 -9.113 1.00 49.53 84 SER A C 1
ATOM 692 O O . SER A 1 84 ? 0.818 26.139 -10.305 1.00 49.53 84 SER A O 1
ATOM 694 N N . LYS A 1 85 ? -0.146 27.280 -8.627 1.00 46.03 85 LYS A N 1
ATOM 695 C CA . LYS A 1 85 ? -0.418 28.532 -9.352 1.00 46.03 85 LYS A CA 1
ATOM 696 C C . LYS A 1 85 ? 0.279 29.697 -8.669 1.00 46.03 85 LYS A C 1
ATOM 698 O O . LYS A 1 85 ? 0.785 30.558 -9.419 1.00 46.03 85 LYS A O 1
#

Secondary structure (DSSP, 8-state):
-----------TT--EE-SHHHHHHHTT--HHHHHHHHHTT-S-BTTBEEHHHHHHHHHHTSGGGSHHHHHHHHHHHHHHHHTT-

Sequence (85 aa):
MARKQQQDVQTDEDFRLGTQADVARAFEVERSTVHTWIQKGMPGTDGAYFYHHITRWLLSVGPWKSERYREALIEKSISRSLESK